Protein AF-A0A530GGN6-F1 (afdb_monomer)

Sequence (122 aa):
VKDKPRAPKGAAWDAALAYWKTLKSDEGAHFDKVIVLDAAKLPPIVSWGSSPEDVVSVQGIVPNPEDITDETKRSSKHRALEYMGLTPGTKITDIALDRVFIGSCTNGRIEDLRAAAKVVEG

Structure (mmCIF, N/CA/C/O backbone):
data_AF-A0A530GGN6-F1
#
_entry.id   AF-A0A530GGN6-F1
#
loop_
_atom_site.group_PDB
_atom_site.id
_atom_site.type_symbol
_atom_site.label_atom_id
_atom_site.label_alt_id
_atom_site.label_comp_id
_atom_site.label_asym_id
_atom_site.label_entity_id
_atom_site.label_seq_id
_atom_site.pdbx_PDB_ins_code
_atom_site.Cartn_x
_atom_site.Cartn_y
_atom_site.Cartn_z
_atom_site.occupancy
_atom_site.B_iso_or_equiv
_atom_site.auth_seq_id
_atom_site.auth_comp_id
_atom_site.auth_asym_id
_atom_site.auth_atom_id
_atom_site.pdbx_PDB_model_num
ATOM 1 N N . VAL A 1 1 ? 10.155 -8.481 -21.480 1.00 80.19 1 VAL A N 1
ATOM 2 C CA . VAL A 1 1 ? 9.800 -7.475 -22.520 1.00 80.19 1 VAL A CA 1
ATOM 3 C C . VAL A 1 1 ? 10.076 -7.977 -23.941 1.00 80.19 1 VAL A C 1
ATOM 5 O O . VAL A 1 1 ? 9.216 -7.766 -24.783 1.00 80.19 1 VAL A O 1
ATOM 8 N N . LYS A 1 2 ? 11.198 -8.673 -24.197 1.00 80.50 2 LYS A N 1
ATOM 9 C CA . LYS A 1 2 ? 11.657 -9.160 -25.520 1.00 80.50 2 LYS A CA 1
ATOM 10 C C . LYS 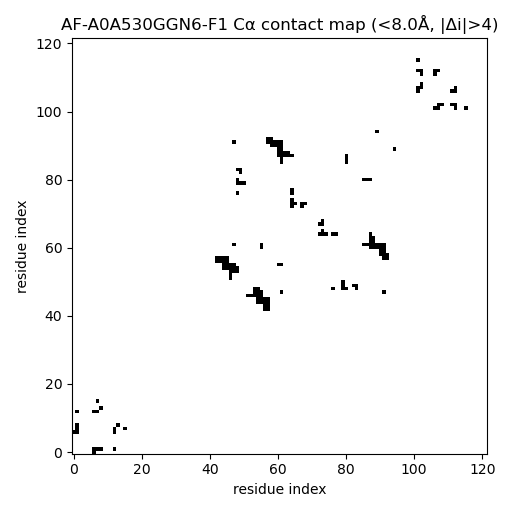A 1 2 ? 10.572 -9.765 -26.426 1.00 80.50 2 LYS A C 1
ATOM 12 O O . LYS A 1 2 ? 10.482 -9.437 -27.610 1.00 80.50 2 LYS A O 1
ATOM 17 N N . ASP A 1 3 ? 9.669 -10.542 -25.841 1.00 85.00 3 ASP A N 1
ATOM 18 C CA . ASP A 1 3 ? 8.674 -11.311 -26.599 1.00 85.00 3 ASP A CA 1
ATOM 19 C C . ASP A 1 3 ? 7.286 -10.661 -26.644 1.00 85.00 3 ASP A C 1
ATOM 21 O O . ASP A 1 3 ? 6.325 -11.253 -27.126 1.00 85.00 3 ASP A O 1
ATOM 25 N N . LYS A 1 4 ? 7.148 -9.415 -26.170 1.00 87.88 4 LYS A N 1
ATOM 26 C CA . LYS A 1 4 ? 5.867 -8.699 -26.242 1.00 87.88 4 LYS A CA 1
ATOM 27 C C . LYS A 1 4 ? 5.568 -8.267 -27.695 1.00 87.88 4 LYS A C 1
ATOM 29 O O . LYS A 1 4 ? 6.509 -7.964 -28.437 1.00 87.88 4 LYS A O 1
ATOM 34 N N . PRO A 1 5 ? 4.284 -8.191 -28.108 1.00 89.12 5 PRO A N 1
ATOM 35 C CA . PRO A 1 5 ? 3.897 -7.925 -29.502 1.00 89.12 5 PRO A CA 1
ATOM 36 C C . PRO A 1 5 ? 4.442 -6.614 -30.082 1.00 89.12 5 PRO A C 1
ATOM 38 O O . PRO A 1 5 ? 4.772 -6.552 -31.257 1.00 89.12 5 PRO A O 1
ATOM 41 N N . ARG A 1 6 ? 4.559 -5.574 -29.247 1.00 89.94 6 ARG A N 1
ATOM 42 C CA . ARG A 1 6 ? 5.045 -4.238 -29.636 1.00 89.94 6 ARG A CA 1
ATOM 43 C C . ARG A 1 6 ? 6.495 -3.964 -29.227 1.00 89.94 6 ARG A C 1
ATOM 45 O O . ARG A 1 6 ? 6.944 -2.827 -29.305 1.00 89.94 6 ARG A O 1
ATOM 52 N N . ALA A 1 7 ? 7.218 -4.973 -28.743 1.00 93.56 7 ALA A N 1
ATOM 53 C CA . ALA A 1 7 ? 8.636 -4.809 -28.452 1.00 93.56 7 ALA A CA 1
ATOM 54 C C . ALA A 1 7 ? 9.435 -4.732 -29.768 1.00 93.56 7 ALA A C 1
ATOM 56 O O . ALA A 1 7 ? 9.103 -5.467 -30.703 1.00 93.56 7 ALA A O 1
ATOM 57 N N . PRO A 1 8 ? 10.491 -3.898 -29.848 1.00 94.25 8 PRO A N 1
ATOM 58 C CA . PRO A 1 8 ? 11.396 -3.897 -30.993 1.00 94.25 8 PRO A CA 1
ATOM 59 C C . PRO A 1 8 ? 12.011 -5.289 -31.195 1.00 94.25 8 PRO A C 1
ATOM 61 O O . PRO A 1 8 ? 12.070 -6.095 -30.262 1.00 94.25 8 PRO A O 1
ATOM 64 N N . LYS A 1 9 ? 12.434 -5.593 -32.425 1.00 94.50 9 LYS A N 1
ATOM 65 C CA . LYS A 1 9 ? 12.927 -6.920 -32.833 1.00 94.50 9 LYS A CA 1
ATOM 66 C C . LYS A 1 9 ? 14.304 -6.816 -33.490 1.00 94.50 9 LYS A C 1
ATOM 68 O O . LYS A 1 9 ? 14.661 -5.761 -34.010 1.00 94.50 9 LYS A O 1
ATOM 73 N N . GLY A 1 10 ? 15.062 -7.916 -33.473 1.00 94.06 10 GLY A N 1
ATOM 74 C CA . GLY A 1 10 ? 16.392 -7.999 -34.092 1.00 94.06 10 GLY A CA 1
ATOM 75 C C . GLY A 1 10 ? 17.332 -6.886 -33.618 1.00 94.06 10 GLY A C 1
ATOM 76 O O . GLY A 1 10 ? 17.341 -6.547 -32.440 1.00 94.06 10 GLY A O 1
ATOM 77 N N . ALA A 1 11 ? 18.053 -6.252 -34.541 1.00 95.94 11 ALA A N 1
ATOM 78 C CA . ALA A 1 11 ? 18.994 -5.176 -34.215 1.00 95.94 11 ALA A CA 1
ATOM 79 C C . ALA A 1 11 ? 18.354 -3.987 -33.467 1.00 95.94 11 ALA A C 1
ATOM 81 O O . ALA A 1 11 ? 18.989 -3.380 -32.606 1.00 95.94 11 ALA A O 1
ATOM 82 N N . ALA A 1 12 ? 17.080 -3.672 -33.738 1.00 94.25 12 ALA A N 1
ATOM 83 C CA . ALA A 1 12 ? 16.372 -2.612 -33.018 1.00 94.25 12 ALA A CA 1
ATOM 84 C C . ALA A 1 12 ? 16.124 -2.978 -31.544 1.00 94.25 12 ALA A C 1
ATOM 86 O O . ALA A 1 12 ? 16.093 -2.095 -30.689 1.00 94.25 12 ALA A O 1
ATOM 87 N N . TRP A 1 13 ? 15.962 -4.271 -31.231 1.00 95.06 13 TRP A N 1
ATOM 88 C CA . TRP A 1 13 ? 15.896 -4.747 -29.847 1.00 95.06 13 TRP A CA 1
ATOM 89 C C . TRP A 1 13 ? 17.227 -4.537 -29.134 1.00 95.06 13 TRP A C 1
ATOM 91 O O . TRP A 1 13 ? 17.242 -4.024 -28.018 1.00 95.06 13 TRP A O 1
ATOM 101 N N . ASP A 1 14 ? 18.332 -4.909 -29.779 1.00 95.69 14 ASP A N 1
ATOM 102 C CA . ASP A 1 14 ? 19.662 -4.805 -29.180 1.00 95.69 14 ASP A CA 1
ATOM 103 C C . ASP A 1 14 ? 20.035 -3.342 -28.909 1.00 95.69 14 ASP A C 1
ATOM 105 O O . ASP A 1 14 ? 20.497 -3.019 -27.812 1.00 95.69 14 ASP A O 1
ATOM 109 N N . ALA A 1 15 ? 19.728 -2.439 -29.847 1.00 96.06 15 ALA A N 1
ATOM 110 C CA . ALA A 1 15 ? 19.902 -0.998 -29.667 1.00 96.06 15 ALA A CA 1
ATOM 111 C C . ALA A 1 15 ? 19.027 -0.438 -28.529 1.00 96.06 15 ALA A C 1
ATOM 113 O O . ALA A 1 15 ? 19.520 0.294 -27.669 1.00 96.06 15 ALA A O 1
ATOM 114 N N . ALA A 1 16 ? 17.743 -0.811 -28.478 1.00 95.62 16 ALA A N 1
ATOM 115 C CA . ALA A 1 16 ? 16.841 -0.369 -27.416 1.00 95.62 16 ALA A CA 1
ATOM 116 C C . ALA A 1 16 ? 17.274 -0.892 -26.039 1.00 95.62 16 ALA A C 1
ATOM 118 O O . ALA A 1 16 ? 17.269 -0.143 -25.068 1.00 95.62 16 ALA A O 1
ATOM 119 N N . LEU A 1 17 ? 17.702 -2.155 -25.949 1.00 94.69 17 LEU A N 1
ATOM 120 C CA . LEU A 1 17 ? 18.200 -2.747 -24.711 1.00 94.69 17 LEU A CA 1
ATOM 121 C C . LEU A 1 17 ? 19.492 -2.072 -24.239 1.00 94.69 17 LEU A C 1
ATOM 123 O O . LEU A 1 17 ? 19.645 -1.845 -23.038 1.00 94.69 17 LEU A O 1
ATOM 127 N N . ALA A 1 18 ? 20.407 -1.758 -25.161 1.00 96.25 18 ALA A N 1
ATOM 128 C CA . ALA A 1 18 ? 21.620 -1.012 -24.847 1.00 96.25 18 ALA A CA 1
ATOM 129 C C . ALA A 1 18 ? 21.280 0.361 -24.251 1.00 96.25 18 ALA A C 1
ATOM 131 O O . ALA A 1 18 ? 21.816 0.707 -23.203 1.00 96.25 18 ALA A O 1
ATOM 132 N N . TYR A 1 19 ? 20.328 1.080 -24.852 1.00 96.12 19 TYR A N 1
ATOM 133 C CA . TYR A 1 19 ? 19.839 2.355 -24.332 1.00 96.12 19 TYR A CA 1
ATOM 134 C C . TYR A 1 19 ? 19.123 2.215 -22.980 1.00 96.12 19 TYR A C 1
ATOM 136 O O . TYR A 1 19 ? 19.446 2.921 -22.035 1.00 96.12 19 TYR A O 1
ATOM 144 N N . TRP A 1 20 ? 18.189 1.275 -22.814 1.00 95.75 20 TRP A N 1
ATOM 145 C CA . TRP A 1 20 ? 17.455 1.131 -21.549 1.00 95.75 20 TRP A CA 1
ATOM 146 C C . TRP A 1 20 ? 18.363 0.806 -20.362 1.00 95.75 20 TRP A C 1
ATOM 148 O O . TRP A 1 20 ? 18.081 1.233 -19.246 1.00 95.75 20 TRP A O 1
ATOM 158 N N . LYS A 1 21 ? 19.476 0.096 -20.587 1.00 94.44 21 LYS A N 1
ATOM 159 C CA . LYS A 1 21 ? 20.487 -0.155 -19.547 1.00 94.44 21 LYS A CA 1
ATOM 160 C C . LYS A 1 21 ? 21.180 1.119 -19.052 1.00 94.44 21 LYS A C 1
ATOM 162 O O . LYS A 1 21 ? 21.769 1.083 -17.973 1.00 94.44 21 LYS A O 1
ATOM 167 N N . THR A 1 22 ? 21.115 2.223 -19.799 1.00 95.06 22 THR A N 1
ATOM 168 C CA . THR A 1 22 ? 21.639 3.526 -19.367 1.00 95.06 22 THR A CA 1
ATOM 169 C C . THR A 1 22 ? 20.633 4.324 -18.537 1.00 95.06 22 THR A C 1
ATOM 171 O O . THR A 1 22 ? 21.015 5.339 -17.970 1.00 95.06 22 THR A O 1
ATOM 174 N N . LEU A 1 23 ? 19.367 3.894 -18.433 1.00 95.56 23 LEU A N 1
ATOM 175 C CA . LEU A 1 23 ? 18.315 4.577 -17.665 1.00 95.56 23 LEU A CA 1
ATOM 176 C C . LEU A 1 23 ? 18.424 4.264 -16.164 1.00 95.56 23 LEU A C 1
ATOM 178 O O . LEU A 1 23 ? 17.555 3.625 -15.572 1.00 95.56 23 LEU A O 1
ATOM 182 N N . LYS A 1 24 ? 19.523 4.699 -15.553 1.00 94.50 24 LYS A N 1
ATOM 183 C CA . LYS A 1 24 ? 19.791 4.620 -14.114 1.00 94.50 24 LYS A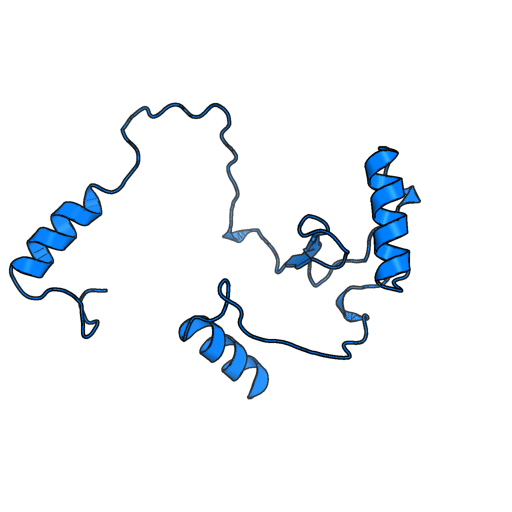 CA 1
ATOM 184 C C . LYS A 1 24 ? 20.291 5.975 -13.619 1.00 94.50 24 LYS A C 1
ATOM 186 O O . LYS A 1 24 ? 20.723 6.793 -14.423 1.00 94.50 24 LYS A O 1
ATOM 191 N N . SER A 1 25 ? 20.239 6.205 -12.311 1.00 95.25 25 SER A N 1
ATOM 192 C CA . SER A 1 25 ? 20.887 7.373 -11.707 1.00 95.25 25 SER A CA 1
ATOM 193 C C . SER A 1 25 ? 22.395 7.365 -11.970 1.00 95.25 25 SER A C 1
ATOM 195 O O . SER A 1 25 ? 23.006 6.293 -12.061 1.00 95.25 25 SER A O 1
ATOM 197 N N . ASP A 1 26 ? 22.976 8.561 -12.057 1.00 95.00 26 ASP A N 1
ATOM 198 C CA . ASP A 1 26 ? 24.415 8.741 -12.224 1.00 95.00 26 ASP A CA 1
ATOM 199 C C . ASP A 1 26 ? 25.191 8.205 -11.015 1.00 95.00 26 ASP A C 1
ATOM 201 O O . ASP A 1 26 ? 24.706 8.175 -9.878 1.00 95.00 26 ASP A O 1
ATOM 205 N N . GLU A 1 27 ? 26.425 7.777 -11.265 1.00 94.31 27 GLU A N 1
ATOM 206 C CA . GLU A 1 27 ? 27.341 7.389 -10.199 1.00 94.31 27 GLU A CA 1
ATOM 207 C C . GLU A 1 27 ? 27.634 8.597 -9.295 1.00 94.31 27 GLU A C 1
ATOM 209 O O . GLU A 1 27 ? 27.972 9.676 -9.775 1.00 94.31 27 GLU A O 1
ATOM 214 N N . GLY A 1 28 ? 27.471 8.426 -7.979 1.00 93.38 28 GLY A N 1
ATOM 215 C CA . GLY A 1 28 ? 27.668 9.509 -7.010 1.00 93.38 28 GLY A CA 1
ATOM 216 C C . GLY A 1 28 ? 26.522 10.524 -6.923 1.00 93.38 28 GLY A C 1
ATOM 217 O O . GLY A 1 28 ? 26.703 11.570 -6.302 1.00 93.38 28 GLY A O 1
ATOM 218 N N . ALA A 1 29 ? 25.351 10.238 -7.508 1.00 95.81 29 ALA A N 1
ATOM 219 C CA . ALA A 1 29 ? 24.174 11.094 -7.367 1.00 95.81 29 ALA A CA 1
ATOM 220 C C . ALA A 1 29 ? 23.857 11.388 -5.885 1.00 95.81 29 ALA A C 1
ATOM 222 O O . ALA A 1 29 ? 23.724 10.476 -5.065 1.00 95.81 29 ALA A O 1
ATOM 223 N N . HIS A 1 30 ? 23.734 12.675 -5.552 1.00 96.44 30 HIS A N 1
ATOM 224 C CA . HIS A 1 30 ? 23.398 13.139 -4.209 1.00 96.44 30 HIS A CA 1
ATOM 225 C C . HIS A 1 30 ? 21.879 13.176 -4.008 1.00 96.44 30 HIS A C 1
ATOM 227 O O . HIS A 1 30 ? 21.145 13.687 -4.854 1.00 96.44 30 HIS A O 1
ATOM 233 N N . PHE A 1 31 ? 21.421 12.691 -2.854 1.00 96.69 31 PHE A N 1
ATOM 234 C CA . PHE A 1 31 ? 20.030 12.763 -2.415 1.00 96.69 31 PHE A CA 1
ATOM 235 C C . PHE A 1 31 ? 19.987 13.415 -1.032 1.00 96.69 31 PHE A C 1
ATOM 237 O O . PHE A 1 31 ? 20.679 12.952 -0.127 1.00 96.69 31 PHE A O 1
ATOM 244 N N . ASP A 1 32 ? 19.137 14.427 -0.834 1.00 97.62 32 ASP A N 1
ATOM 245 C CA . ASP A 1 32 ? 19.007 15.122 0.462 1.00 97.62 32 ASP A CA 1
ATOM 246 C C . ASP A 1 32 ? 18.563 14.187 1.597 1.00 97.62 32 ASP A C 1
ATOM 248 O O . ASP A 1 32 ? 18.818 14.432 2.777 1.00 97.62 32 ASP A O 1
ATOM 252 N N . LYS A 1 33 ? 17.879 13.095 1.237 1.00 97.25 33 LYS A N 1
ATOM 253 C CA . LYS A 1 33 ? 17.452 12.048 2.158 1.00 97.25 33 LYS A CA 1
ATOM 254 C C . LYS A 1 33 ? 17.410 10.700 1.453 1.00 97.25 33 LYS A C 1
ATOM 256 O O . LYS A 1 33 ? 16.787 10.560 0.405 1.00 97.25 33 LYS A O 1
ATOM 261 N N . VAL A 1 34 ? 18.001 9.688 2.084 1.00 95.88 34 VAL A N 1
ATOM 262 C CA . VAL A 1 34 ? 17.934 8.292 1.638 1.00 95.88 34 VAL A CA 1
ATOM 263 C C . VAL A 1 34 ? 17.170 7.479 2.676 1.00 95.88 34 VAL A C 1
ATOM 265 O O . VAL A 1 34 ? 17.505 7.494 3.858 1.00 95.88 34 VAL A O 1
ATOM 268 N N . ILE A 1 35 ? 16.128 6.774 2.232 1.00 96.38 35 ILE A N 1
ATOM 269 C CA . ILE A 1 35 ? 15.342 5.850 3.056 1.00 96.38 35 ILE A CA 1
ATOM 270 C C . ILE A 1 35 ? 15.416 4.480 2.388 1.00 96.38 35 ILE A C 1
ATOM 272 O O . ILE A 1 35 ? 15.006 4.330 1.239 1.00 96.38 35 ILE A O 1
ATOM 276 N N . VAL A 1 36 ? 15.945 3.487 3.102 1.00 95.50 36 VAL A N 1
ATOM 277 C CA . VAL A 1 36 ? 16.077 2.113 2.603 1.00 95.50 36 VAL A CA 1
ATOM 278 C C . VAL A 1 36 ? 14.996 1.251 3.240 1.00 95.50 36 VAL A C 1
ATOM 280 O O . VAL A 1 36 ? 14.927 1.144 4.463 1.00 95.50 36 VAL A O 1
ATOM 283 N N . LEU A 1 37 ? 14.154 0.639 2.408 1.00 93.88 37 LEU A N 1
ATOM 284 C CA . LEU A 1 37 ? 13.064 -0.237 2.833 1.00 93.88 37 LEU A CA 1
ATOM 285 C C . LEU A 1 37 ? 13.269 -1.633 2.247 1.00 93.88 37 LEU A C 1
ATOM 287 O O . LEU A 1 37 ? 13.457 -1.791 1.042 1.00 93.88 37 LEU A O 1
ATOM 291 N N . ASP A 1 38 ? 13.206 -2.648 3.102 1.00 95.31 38 ASP A N 1
ATOM 292 C CA . ASP A 1 38 ? 13.256 -4.046 2.684 1.00 95.31 38 ASP A CA 1
ATOM 293 C C . ASP A 1 38 ? 11.850 -4.517 2.297 1.00 95.31 38 ASP A C 1
ATOM 295 O O . ASP A 1 38 ? 11.037 -4.872 3.153 1.00 95.31 38 ASP A O 1
ATOM 299 N N . ALA A 1 39 ? 11.559 -4.502 0.995 1.00 93.81 39 ALA A N 1
ATOM 300 C CA . ALA A 1 39 ? 10.245 -4.864 0.473 1.00 93.81 39 ALA A CA 1
ATOM 301 C C . ALA A 1 39 ? 9.834 -6.306 0.818 1.00 93.81 39 ALA A C 1
ATOM 303 O O . ALA A 1 39 ? 8.643 -6.578 0.940 1.00 93.81 39 ALA A O 1
ATOM 304 N N . ALA A 1 40 ? 10.791 -7.219 1.023 1.00 95.06 40 ALA A N 1
ATOM 305 C CA . ALA A 1 40 ? 10.495 -8.611 1.362 1.00 95.06 40 ALA A CA 1
ATOM 306 C C . ALA A 1 40 ? 10.001 -8.783 2.808 1.00 95.06 40 ALA A C 1
ATOM 308 O O . ALA A 1 40 ? 9.405 -9.808 3.135 1.00 95.06 40 ALA A O 1
ATOM 309 N N . LYS A 1 41 ? 10.237 -7.791 3.674 1.00 94.19 41 LYS A N 1
ATOM 310 C CA . LYS A 1 41 ? 9.784 -7.790 5.073 1.00 94.19 41 LYS A CA 1
ATOM 311 C C . LYS A 1 41 ? 8.455 -7.069 5.281 1.00 94.19 41 LYS A C 1
ATOM 313 O O . LYS A 1 41 ? 7.950 -7.066 6.401 1.00 94.19 41 LYS A O 1
ATOM 318 N N . LEU A 1 42 ? 7.899 -6.440 4.245 1.00 92.38 42 LEU A N 1
ATOM 319 C CA . LEU A 1 42 ? 6.631 -5.732 4.366 1.00 92.38 42 LEU A CA 1
ATOM 320 C C . LEU A 1 42 ? 5.467 -6.734 4.388 1.00 92.38 42 LEU A C 1
ATOM 322 O O . LEU A 1 42 ? 5.312 -7.502 3.435 1.00 92.38 42 LEU A O 1
ATOM 326 N N . PRO A 1 43 ? 4.628 -6.733 5.441 1.00 94.94 43 PRO A N 1
ATOM 327 C CA . PRO A 1 43 ? 3.386 -7.487 5.409 1.00 94.94 43 PRO A CA 1
ATOM 328 C C . PRO A 1 43 ? 2.409 -6.844 4.412 1.00 94.94 43 PRO A C 1
ATOM 330 O O . PRO A 1 43 ? 2.584 -5.681 4.034 1.00 94.94 43 PRO A O 1
ATOM 333 N N . PRO A 1 44 ? 1.333 -7.546 4.021 1.00 95.06 44 PRO A N 1
ATOM 334 C CA . PRO A 1 44 ? 0.204 -6.906 3.363 1.00 95.06 44 PRO A CA 1
ATOM 335 C C . PRO A 1 44 ? -0.319 -5.748 4.222 1.00 95.06 44 PRO A C 1
ATOM 337 O O . PRO A 1 44 ? -0.581 -5.921 5.416 1.00 95.06 44 PRO A O 1
ATOM 340 N N . ILE A 1 45 ? -0.462 -4.575 3.613 1.00 96.00 45 ILE A N 1
ATOM 341 C CA . ILE A 1 45 ? -0.909 -3.342 4.270 1.00 96.00 45 ILE A CA 1
ATOM 342 C C . ILE A 1 45 ? -2.236 -2.862 3.693 1.00 96.00 45 ILE A C 1
ATOM 344 O O . ILE A 1 45 ? -2.560 -3.138 2.538 1.00 96.00 45 ILE A O 1
ATOM 348 N N . VAL A 1 46 ? -2.982 -2.115 4.501 1.00 96.88 46 VAL A N 1
ATOM 349 C CA . VAL A 1 46 ? -4.222 -1.450 4.109 1.00 96.88 46 VAL A CA 1
ATOM 350 C C . VAL A 1 46 ? -4.261 -0.039 4.685 1.00 96.88 46 VAL A C 1
ATOM 352 O O . VAL A 1 46 ? -3.827 0.188 5.817 1.00 96.88 46 VAL A O 1
ATOM 355 N N . SER A 1 47 ? -4.796 0.901 3.910 1.00 96.50 47 SER A N 1
ATOM 356 C CA . SER A 1 47 ? -5.198 2.213 4.415 1.00 96.50 47 SER A CA 1
ATOM 357 C C . SER A 1 47 ? -6.665 2.146 4.844 1.00 96.50 47 SER A C 1
ATOM 359 O O . SER A 1 47 ? -7.506 1.744 4.044 1.00 96.50 47 SER A O 1
ATOM 361 N N . TRP A 1 48 ? -6.973 2.503 6.091 1.00 95.19 48 TRP A N 1
ATOM 362 C CA . TRP A 1 48 ? -8.307 2.305 6.688 1.00 95.19 48 TRP A CA 1
ATOM 363 C C . TRP A 1 48 ? -9.075 3.605 6.964 1.00 95.19 48 TRP A C 1
ATOM 365 O O . TRP A 1 48 ? -10.279 3.554 7.195 1.00 95.19 48 TRP A O 1
ATOM 375 N N . GLY A 1 49 ? -8.387 4.749 7.000 1.00 94.38 49 GLY A N 1
ATOM 376 C CA . GLY A 1 49 ? -8.954 6.036 7.403 1.00 94.38 49 GLY A CA 1
ATOM 377 C C . GLY A 1 49 ? -9.304 6.956 6.234 1.00 94.38 49 GLY A C 1
ATOM 378 O O . GLY A 1 49 ? -9.502 6.531 5.098 1.00 94.38 49 GLY A O 1
ATOM 379 N N . SER A 1 50 ? -9.352 8.255 6.523 1.00 94.50 50 SER A N 1
ATOM 380 C CA . SER A 1 50 ? -9.649 9.308 5.546 1.00 94.50 50 SER A CA 1
ATOM 381 C C . SER A 1 50 ? -8.406 9.848 4.827 1.00 94.50 50 SER A C 1
ATOM 383 O O . SER A 1 50 ? -8.529 10.707 3.955 1.00 94.50 50 SER A O 1
ATOM 385 N N . SER A 1 51 ? -7.208 9.390 5.201 1.00 94.56 51 SER A N 1
ATOM 386 C CA . SER A 1 51 ? -5.939 9.765 4.578 1.00 94.56 51 SER A CA 1
ATOM 387 C C . SER A 1 51 ? -5.175 8.534 4.076 1.00 94.56 51 SER A C 1
ATOM 389 O O . SER A 1 51 ? -5.159 7.504 4.755 1.00 94.56 51 SER A O 1
ATOM 391 N N . PRO A 1 52 ? -4.458 8.620 2.938 1.00 93.75 52 PRO A N 1
ATOM 392 C CA . PRO A 1 52 ? -3.595 7.535 2.468 1.00 93.75 52 PRO A CA 1
ATOM 393 C C . PRO A 1 52 ? -2.527 7.097 3.481 1.00 93.75 52 PRO A C 1
ATOM 395 O O . PRO A 1 52 ? -2.080 5.954 3.424 1.00 93.75 52 PRO A O 1
ATOM 398 N N . GLU A 1 53 ? -2.132 7.976 4.409 1.00 94.25 53 GLU A N 1
ATOM 399 C CA . GLU A 1 53 ? -1.144 7.683 5.460 1.00 94.25 53 GLU A CA 1
ATOM 400 C C . GLU A 1 53 ? -1.707 6.868 6.637 1.00 94.25 53 GLU A C 1
ATOM 402 O O . GLU A 1 53 ? -0.950 6.412 7.496 1.00 94.25 53 GLU A O 1
ATOM 407 N N . ASP A 1 54 ? -3.027 6.668 6.690 1.00 95.56 54 ASP A N 1
ATOM 408 C CA . ASP A 1 54 ? -3.710 5.908 7.734 1.00 95.56 54 ASP A CA 1
ATOM 409 C C . ASP A 1 54 ? -3.540 4.401 7.494 1.00 95.56 54 ASP A C 1
ATOM 411 O O . ASP A 1 54 ? -4.499 3.697 7.189 1.00 95.56 54 ASP A O 1
ATOM 415 N N . VAL A 1 55 ? -2.300 3.917 7.595 1.00 96.19 55 VAL A N 1
ATOM 416 C CA . VAL A 1 55 ? -1.891 2.567 7.187 1.00 96.19 55 VAL A CA 1
ATOM 417 C C . VAL A 1 55 ? -1.680 1.651 8.388 1.00 96.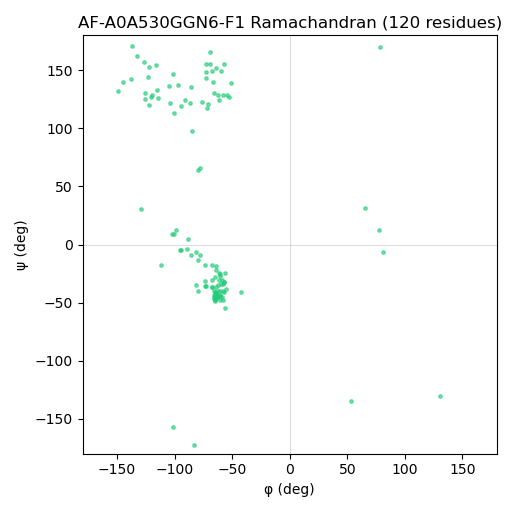19 55 VAL A C 1
ATOM 419 O O . VAL A 1 55 ? -1.019 2.022 9.358 1.00 96.19 55 VAL A O 1
ATOM 422 N N . VAL A 1 56 ? -2.180 0.421 8.287 1.00 96.94 56 VAL A N 1
ATOM 423 C CA . VAL A 1 56 ? -1.839 -0.700 9.177 1.00 96.94 56 VAL A CA 1
ATOM 424 C C . VAL A 1 56 ? -1.636 -1.977 8.354 1.00 96.94 56 VAL A C 1
ATOM 426 O O . VAL A 1 56 ? -1.910 -2.001 7.153 1.00 96.94 56 VAL A O 1
ATOM 429 N N . SER A 1 57 ? -1.139 -3.053 8.967 1.00 97.44 57 SER A N 1
ATOM 430 C CA . SER A 1 57 ? -1.142 -4.365 8.308 1.00 97.44 57 SER A CA 1
ATOM 431 C C . SER A 1 57 ? -2.568 -4.910 8.185 1.00 97.44 57 SER A C 1
ATOM 433 O O . SER A 1 57 ? -3.437 -4.584 8.993 1.00 97.44 57 SER A O 1
ATOM 435 N N . VAL A 1 58 ? -2.813 -5.794 7.216 1.00 97.31 58 VAL A N 1
ATOM 436 C CA . VAL A 1 58 ? -4.116 -6.473 7.065 1.00 97.31 58 VAL A CA 1
ATOM 437 C C . VAL A 1 58 ? -4.485 -7.276 8.321 1.00 97.31 58 VAL A C 1
ATOM 439 O O . VAL A 1 58 ? -5.655 -7.389 8.661 1.00 97.31 58 VAL A O 1
ATOM 442 N N . GLN A 1 59 ? -3.493 -7.796 9.047 1.00 97.56 59 GLN A N 1
ATOM 443 C CA . GLN A 1 59 ? -3.673 -8.497 10.326 1.00 97.56 59 GLN A CA 1
ATOM 444 C C . GLN A 1 59 ? -3.660 -7.553 11.544 1.00 97.56 59 GLN A C 1
ATOM 446 O O . GLN A 1 59 ? -3.651 -8.014 12.685 1.00 97.56 59 GLN A O 1
ATOM 451 N N . GLY A 1 60 ? -3.594 -6.243 11.315 1.00 97.25 60 GLY A N 1
ATOM 452 C CA . GLY A 1 60 ? -3.525 -5.221 12.348 1.00 97.25 60 GLY A CA 1
ATOM 453 C C . GLY A 1 60 ? -4.889 -4.832 12.914 1.00 97.25 60 GLY A C 1
ATOM 454 O O . GLY A 1 60 ? -5.929 -5.420 12.607 1.00 97.25 60 GLY A O 1
ATOM 455 N N . ILE A 1 61 ? -4.862 -3.794 13.745 1.00 97.88 61 ILE A N 1
ATOM 456 C CA . ILE A 1 61 ? -6.036 -3.187 14.373 1.00 97.88 61 ILE A CA 1
ATOM 457 C C . ILE A 1 61 ? -6.119 -1.705 14.018 1.00 97.88 61 ILE A C 1
ATOM 459 O O . ILE A 1 61 ? -5.098 -1.056 13.784 1.00 97.88 61 ILE A O 1
ATOM 463 N N . VAL A 1 62 ? -7.334 -1.168 14.016 1.00 97.38 62 VAL A N 1
ATOM 464 C CA . VAL A 1 62 ? -7.581 0.270 13.941 1.00 97.38 62 VAL A CA 1
ATOM 465 C C . VAL A 1 62 ? -6.937 0.938 15.170 1.00 97.38 62 VAL A C 1
ATOM 467 O O . VAL A 1 62 ? -7.227 0.533 16.299 1.00 97.38 62 VAL A O 1
ATOM 470 N N . PRO A 1 63 ? -6.043 1.926 14.994 1.00 96.12 63 PRO A N 1
ATOM 471 C CA . PRO A 1 63 ? -5.303 2.530 16.093 1.00 96.12 63 PRO A CA 1
ATOM 472 C C . PRO A 1 63 ? -6.217 3.334 17.019 1.00 96.12 63 PRO A C 1
ATOM 474 O O . PRO A 1 63 ? -7.200 3.936 16.586 1.00 96.12 63 PRO A O 1
ATOM 477 N N . ASN A 1 64 ? -5.841 3.384 18.293 1.00 96.81 64 ASN A N 1
ATOM 478 C CA . ASN A 1 64 ? -6.494 4.224 19.280 1.00 96.81 64 ASN A CA 1
ATOM 479 C C . ASN A 1 64 ? -5.873 5.634 19.275 1.00 96.81 64 ASN A C 1
ATOM 481 O O . ASN A 1 64 ? -4.664 5.755 19.488 1.00 96.81 64 ASN A O 1
ATOM 485 N N . PRO A 1 65 ? -6.657 6.704 19.036 1.00 96.31 65 PRO A N 1
ATOM 486 C CA . PRO A 1 65 ? -6.150 8.073 19.081 1.00 96.31 65 PRO A CA 1
ATOM 487 C C . PRO A 1 65 ? -5.512 8.436 20.425 1.00 96.31 65 PRO A C 1
ATOM 489 O O . PRO A 1 65 ? -4.538 9.185 20.443 1.00 96.31 65 PRO A O 1
ATOM 492 N N . GLU A 1 66 ? -6.004 7.873 21.531 1.00 96.81 66 GLU A N 1
ATOM 493 C CA . GLU A 1 66 ? -5.501 8.175 22.879 1.00 96.81 66 GLU A CA 1
ATOM 494 C C . GLU A 1 66 ? -4.038 7.749 23.087 1.00 96.81 66 GLU A C 1
ATOM 496 O O . GLU A 1 66 ? -3.336 8.330 23.911 1.00 96.81 66 GLU A O 1
ATOM 501 N N . ASP A 1 67 ? -3.534 6.803 22.287 1.00 96.38 67 ASP A N 1
ATOM 502 C CA . ASP A 1 67 ? -2.133 6.366 22.338 1.00 96.38 67 ASP A CA 1
ATOM 503 C C . ASP A 1 67 ? -1.191 7.314 21.563 1.00 96.38 67 ASP A C 1
ATOM 505 O O . ASP A 1 67 ? 0.033 7.152 21.570 1.00 96.38 67 ASP A O 1
ATOM 509 N N . ILE A 1 68 ? -1.741 8.308 20.857 1.00 95.44 68 ILE A N 1
ATOM 510 C CA . ILE A 1 68 ? -0.985 9.245 20.022 1.00 95.44 68 ILE A CA 1
ATOM 511 C C . ILE A 1 68 ? -0.665 10.492 20.834 1.00 95.44 68 ILE A C 1
ATOM 513 O O . ILE A 1 68 ? -1.560 11.223 21.239 1.00 95.44 68 ILE A O 1
ATOM 517 N N . THR A 1 69 ? 0.619 10.789 21.026 1.00 96.38 69 THR A N 1
ATOM 518 C CA . THR A 1 69 ? 1.074 11.969 21.784 1.00 96.38 69 THR A CA 1
ATOM 519 C C . THR A 1 69 ? 0.894 13.286 21.029 1.00 96.38 69 THR A C 1
ATOM 521 O O . THR A 1 69 ? 0.580 14.304 21.641 1.00 96.38 69 THR A O 1
ATOM 524 N N . ASP A 1 70 ? 1.072 13.271 19.708 1.00 97.44 70 ASP A N 1
ATOM 525 C CA . ASP A 1 70 ? 0.905 14.445 18.852 1.00 97.44 70 ASP A CA 1
ATOM 526 C C . ASP A 1 70 ? -0.578 14.819 18.706 1.00 97.44 70 ASP A C 1
ATOM 528 O O . ASP A 1 70 ? -1.374 14.054 18.160 1.00 97.44 70 ASP A O 1
ATOM 532 N N . GLU A 1 71 ? -0.938 16.016 19.172 1.00 96.44 71 GLU A N 1
ATOM 533 C CA . GLU A 1 71 ? -2.323 16.499 19.209 1.00 96.44 71 GLU A CA 1
ATOM 534 C C . GLU A 1 71 ? -2.965 16.581 17.820 1.00 96.44 71 GLU A C 1
ATOM 536 O O . GLU A 1 71 ? -4.123 16.208 17.627 1.00 96.44 71 GLU A O 1
ATOM 541 N N . THR A 1 72 ? -2.198 17.028 16.822 1.00 95.94 72 THR A N 1
ATOM 542 C CA . THR A 1 72 ? -2.703 17.186 15.453 1.00 95.94 72 THR A CA 1
ATOM 543 C C . THR A 1 72 ? -3.054 15.824 14.866 1.00 95.94 72 THR A C 1
ATOM 545 O O . THR A 1 72 ? -4.131 15.641 14.291 1.00 95.94 72 THR A O 1
ATOM 548 N N . LYS A 1 73 ? -2.173 14.835 15.048 1.00 95.44 73 LYS A N 1
ATOM 549 C CA . LYS A 1 73 ? -2.418 13.456 14.620 1.00 95.44 73 LYS A CA 1
ATOM 550 C C . LYS A 1 73 ? -3.568 12.828 15.393 1.00 95.44 73 LYS A C 1
ATOM 552 O O . LYS A 1 73 ? -4.412 12.203 14.756 1.00 95.44 73 LYS A O 1
ATOM 557 N N . ARG A 1 74 ? -3.644 13.022 16.714 1.00 96.88 74 ARG A N 1
ATOM 558 C CA . ARG A 1 74 ? -4.750 12.523 17.547 1.00 96.88 74 ARG A CA 1
ATOM 559 C C . ARG A 1 74 ? -6.094 13.041 17.038 1.00 96.88 74 ARG A C 1
ATOM 561 O O . ARG A 1 74 ? -6.961 12.245 16.682 1.00 96.88 74 ARG A O 1
ATOM 568 N N . SER A 1 75 ? -6.229 14.359 16.897 1.00 96.56 75 SER A N 1
ATOM 569 C CA . SER A 1 75 ? -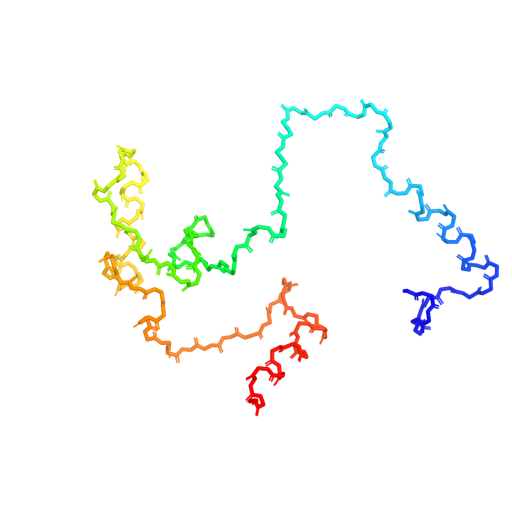7.432 15.002 16.354 1.00 96.56 75 SER A CA 1
ATOM 570 C C . SER A 1 75 ? -7.773 14.499 14.944 1.00 96.56 75 SER A C 1
ATOM 572 O O . SER A 1 75 ? -8.933 14.219 14.634 1.00 96.56 75 SER A O 1
ATOM 574 N N . SER A 1 76 ? -6.765 14.304 14.086 1.00 96.19 76 SER A N 1
ATOM 575 C CA . SER A 1 76 ? -6.965 13.712 12.760 1.00 96.19 76 SER A CA 1
ATOM 576 C C . SER A 1 76 ? -7.537 12.291 12.830 1.00 96.19 76 SER A C 1
ATOM 578 O O . SER A 1 76 ? -8.490 11.989 12.112 1.00 96.19 76 SER A O 1
ATOM 580 N N . LYS A 1 77 ? -7.030 11.435 13.730 1.00 97.00 77 LYS A N 1
ATOM 581 C CA . LYS A 1 77 ? -7.549 10.068 13.897 1.00 97.00 77 LYS A CA 1
ATOM 582 C C . LYS A 1 77 ? -8.961 10.031 14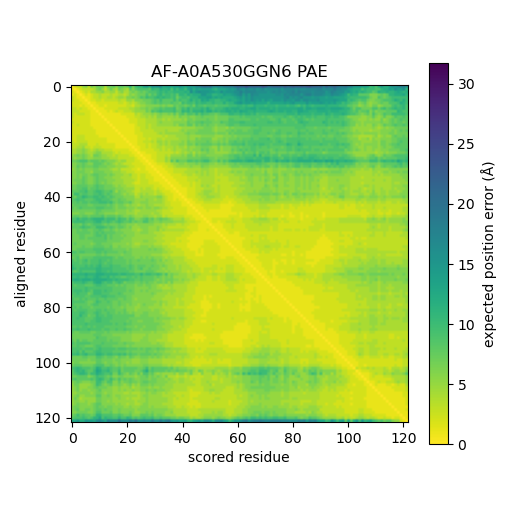.466 1.00 97.00 77 LYS A C 1
ATOM 584 O O . LYS A 1 77 ? -9.739 9.207 14.002 1.00 97.00 77 LYS A O 1
ATOM 589 N N . HIS A 1 78 ? -9.326 10.925 15.387 1.00 97.25 78 HIS A N 1
ATOM 590 C CA . HIS A 1 78 ? -10.720 11.023 15.838 1.00 97.25 78 HIS A CA 1
ATOM 591 C C . HIS A 1 78 ? -11.672 11.305 14.674 1.00 97.25 78 HIS A C 1
ATOM 593 O O . HIS A 1 78 ? -12.656 10.590 14.508 1.00 97.25 78 HIS A O 1
ATOM 599 N N . ARG A 1 79 ? -11.339 12.281 13.818 1.00 97.06 79 ARG A N 1
ATOM 600 C CA . ARG A 1 79 ? -12.150 12.599 12.631 1.00 97.06 79 ARG A CA 1
ATOM 601 C C . ARG A 1 79 ? -12.219 11.432 11.647 1.00 97.06 79 ARG A C 1
ATOM 603 O O . ARG A 1 79 ? -13.282 11.175 11.095 1.00 97.06 79 ARG A O 1
ATOM 610 N N . ALA A 1 80 ? -11.110 10.719 11.437 1.00 97.38 80 ALA A N 1
ATOM 611 C CA . ALA A 1 80 ? -11.090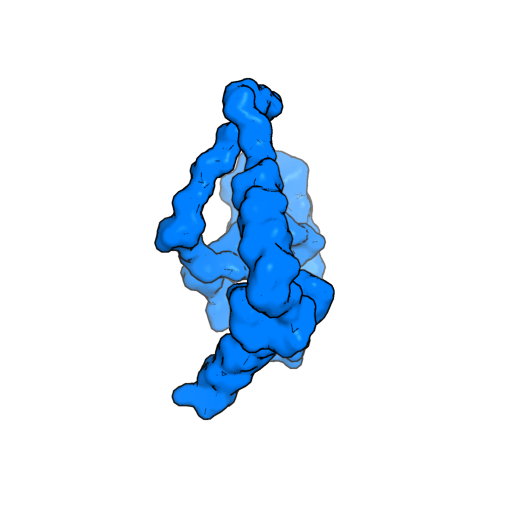 9.538 10.577 1.00 97.38 80 ALA A CA 1
ATOM 612 C C . ALA A 1 80 ? -12.007 8.428 11.118 1.00 97.38 80 ALA A C 1
ATOM 614 O O . ALA A 1 80 ? -12.769 7.847 10.355 1.00 97.38 80 ALA A O 1
ATOM 615 N N . LEU A 1 81 ? -11.975 8.157 12.426 1.00 97.31 81 LEU A N 1
ATOM 616 C CA . LEU A 1 81 ? -12.839 7.155 13.062 1.00 97.31 81 LEU A CA 1
ATOM 617 C C . LEU A 1 81 ? -14.317 7.527 12.977 1.00 97.31 81 LEU A C 1
ATOM 619 O O . LEU A 1 81 ? -15.131 6.679 12.626 1.00 97.31 81 LEU A O 1
ATOM 623 N N . GLU A 1 82 ? -14.647 8.789 13.256 1.00 97.00 82 GLU A N 1
ATOM 624 C CA . GLU A 1 82 ? -16.010 9.308 13.145 1.00 97.00 82 GLU A CA 1
ATOM 625 C C . GLU A 1 82 ? -16.530 9.193 11.707 1.00 97.00 82 GLU A C 1
ATOM 627 O O . GLU A 1 82 ? -17.614 8.661 11.484 1.00 97.00 82 GLU A O 1
ATOM 632 N N . TYR A 1 83 ? -15.730 9.621 10.725 1.00 96.00 83 TYR A N 1
ATOM 633 C CA . TYR A 1 83 ? -16.096 9.554 9.311 1.00 96.00 83 TYR A CA 1
ATOM 634 C C . TYR A 1 83 ? -16.274 8.115 8.815 1.00 96.00 83 TYR A C 1
ATOM 636 O O . TYR A 1 83 ? -17.227 7.821 8.097 1.00 96.00 83 TYR A O 1
ATOM 644 N N . MET A 1 84 ? -15.359 7.220 9.196 1.00 95.56 84 MET A N 1
ATOM 645 C CA . MET A 1 84 ? -15.395 5.817 8.779 1.00 95.56 84 MET A CA 1
ATOM 646 C C . MET A 1 84 ? -16.396 4.978 9.585 1.00 95.56 84 MET A C 1
ATOM 648 O O . MET A 1 84 ? -16.674 3.845 9.200 1.00 95.56 84 MET A O 1
ATOM 652 N N . GLY A 1 85 ? -16.912 5.494 10.706 1.00 95.50 85 GLY A N 1
ATOM 653 C CA . GLY A 1 85 ? -17.763 4.740 11.628 1.00 95.50 85 GLY A CA 1
ATOM 654 C C . GLY A 1 85 ? -17.035 3.576 12.311 1.00 95.50 85 GLY A C 1
ATOM 655 O O . GLY A 1 85 ? -17.647 2.546 12.588 1.00 95.50 85 GLY A O 1
ATOM 656 N N . LEU A 1 86 ? -15.726 3.707 12.552 1.00 96.56 86 LEU A N 1
ATOM 657 C CA . LEU A 1 86 ? -14.885 2.643 13.107 1.00 96.56 86 LEU A CA 1
ATOM 658 C C . LEU A 1 86 ? -14.612 2.851 14.597 1.00 96.56 86 LEU A C 1
ATOM 660 O O . LEU A 1 86 ? -14.465 3.973 15.075 1.00 96.56 86 LEU A O 1
ATOM 664 N N . THR A 1 87 ? -14.492 1.744 15.330 1.00 97.31 87 THR A N 1
ATOM 665 C CA . THR A 1 87 ? -14.103 1.757 16.747 1.00 97.31 87 THR A CA 1
ATOM 666 C C . THR A 1 87 ? -12.599 1.485 16.882 1.00 97.31 87 THR A C 1
ATOM 668 O O . THR A 1 87 ? -12.075 0.597 16.203 1.00 97.31 87 THR A O 1
ATOM 671 N N . PRO A 1 88 ? -11.872 2.209 17.753 1.00 97.50 88 PRO A N 1
ATOM 672 C CA . PRO A 1 88 ? -10.503 1.857 18.114 1.00 97.50 88 PRO A CA 1
ATOM 673 C C . PRO A 1 88 ? -10.353 0.393 18.537 1.00 97.50 88 PRO A C 1
ATOM 675 O O . PRO A 1 88 ? -11.181 -0.142 19.270 1.00 97.50 88 PRO A O 1
ATOM 678 N N . GLY A 1 89 ? -9.276 -0.256 18.100 1.00 97.25 89 GLY A N 1
ATOM 679 C CA . GLY A 1 89 ? -8.983 -1.649 18.436 1.00 97.25 89 GLY A CA 1
ATOM 680 C C . GLY A 1 89 ? -9.731 -2.691 17.601 1.00 97.25 89 GLY A C 1
ATOM 681 O O . GLY A 1 89 ? -9.411 -3.875 17.708 1.00 97.25 89 GLY A O 1
ATOM 682 N N . THR A 1 90 ? -10.670 -2.293 16.732 1.00 98.00 90 THR A N 1
ATOM 683 C CA . THR A 1 90 ? -11.285 -3.206 15.757 1.00 98.00 90 THR A CA 1
ATOM 684 C C . THR A 1 90 ? -10.201 -3.820 14.872 1.00 98.00 90 THR A C 1
ATOM 686 O O . THR A 1 90 ? -9.380 -3.100 14.300 1.00 98.00 90 THR A O 1
ATOM 689 N N . LYS A 1 91 ? -10.173 -5.152 14.741 1.00 98.31 91 LYS A N 1
ATOM 690 C CA . LYS A 1 91 ? -9.275 -5.801 13.778 1.00 98.31 91 LYS A CA 1
ATOM 691 C C . LYS A 1 91 ? -9.711 -5.438 12.373 1.00 98.31 91 LYS A C 1
ATOM 693 O O . LYS A 1 91 ? -10.900 -5.455 12.073 1.00 98.31 91 LYS A O 1
ATOM 698 N N . ILE A 1 92 ? -8.749 -5.187 11.494 1.00 97.88 92 ILE A N 1
ATOM 699 C CA . ILE A 1 92 ? -9.033 -4.880 10.088 1.00 97.88 92 ILE A CA 1
ATOM 700 C C . ILE A 1 92 ? -9.874 -5.977 9.427 1.00 97.88 92 ILE A C 1
ATOM 702 O O . ILE A 1 92 ? -10.780 -5.681 8.656 1.00 97.88 92 ILE A O 1
ATOM 706 N N . THR A 1 93 ? -9.610 -7.237 9.768 1.00 97.38 93 THR A N 1
ATOM 707 C CA . THR A 1 93 ? -10.347 -8.399 9.255 1.00 97.38 93 THR A CA 1
ATOM 708 C C . THR A 1 93 ? -11.797 -8.482 9.722 1.00 97.38 93 THR A C 1
ATOM 710 O O . THR A 1 93 ? -12.574 -9.213 9.118 1.00 97.38 93 THR A O 1
ATOM 713 N N . ASP A 1 94 ? -12.152 -7.765 10.787 1.00 97.38 94 ASP A N 1
ATOM 714 C CA . ASP A 1 94 ? -13.486 -7.803 11.388 1.00 97.38 94 ASP A CA 1
ATOM 715 C C . ASP A 1 94 ? -14.370 -6.657 10.858 1.00 97.38 94 ASP A C 1
ATOM 717 O O . ASP A 1 94 ? -15.554 -6.578 11.188 1.00 97.38 94 ASP A O 1
ATOM 721 N N . ILE A 1 95 ? -13.813 -5.762 10.030 1.00 96.19 95 ILE A N 1
ATOM 722 C CA . ILE A 1 95 ? -14.556 -4.673 9.392 1.00 96.19 95 ILE A CA 1
ATOM 723 C C . ILE A 1 95 ? -15.475 -5.262 8.317 1.00 96.19 95 ILE A C 1
ATOM 725 O O . ILE A 1 95 ? -15.019 -5.894 7.363 1.00 96.19 95 ILE A O 1
ATOM 729 N N . ALA A 1 96 ? -16.779 -5.024 8.458 1.00 95.06 96 ALA A N 1
ATOM 730 C CA . ALA A 1 96 ? -17.758 -5.411 7.453 1.00 95.06 96 ALA A CA 1
ATOM 731 C C . ALA A 1 96 ? -17.534 -4.621 6.154 1.00 95.06 96 ALA A C 1
ATOM 733 O O . ALA A 1 96 ? -17.412 -3.397 6.168 1.00 95.06 96 ALA A O 1
ATOM 734 N N . LEU A 1 97 ? -17.479 -5.331 5.027 1.00 93.56 97 LEU A N 1
ATOM 735 C CA . LEU A 1 97 ? -17.295 -4.731 3.709 1.00 93.56 97 LEU A CA 1
ATOM 736 C C . LEU A 1 97 ? -18.639 -4.643 2.988 1.00 93.56 97 LEU A C 1
ATOM 738 O O . LEU A 1 97 ? -19.200 -5.663 2.595 1.00 93.56 97 LEU A O 1
ATOM 742 N N . ASP A 1 98 ? -19.122 -3.426 2.755 1.00 93.56 98 ASP A N 1
ATOM 743 C CA . ASP A 1 98 ? -20.356 -3.212 1.988 1.00 93.56 98 ASP A CA 1
ATOM 744 C C . ASP A 1 98 ? -20.122 -3.265 0.478 1.00 93.56 98 ASP A C 1
ATOM 746 O O . ASP A 1 98 ? -20.988 -3.664 -0.303 1.00 93.56 98 ASP A O 1
ATOM 750 N N . ARG A 1 99 ? -18.955 -2.781 0.043 1.00 94.81 99 ARG A N 1
ATOM 751 C CA . ARG A 1 99 ? -18.607 -2.630 -1.370 1.00 94.81 99 ARG A CA 1
ATOM 752 C C . ARG A 1 99 ? -17.133 -2.902 -1.578 1.00 94.81 99 ARG A C 1
ATOM 754 O O . ARG A 1 99 ? -16.292 -2.444 -0.812 1.00 94.81 99 ARG A O 1
ATOM 761 N N . VAL A 1 100 ? -16.834 -3.584 -2.676 1.00 94.62 100 VAL A N 1
ATOM 762 C CA . VAL A 1 100 ? -15.467 -3.871 -3.099 1.00 94.62 100 VAL A CA 1
ATOM 763 C C . VAL A 1 100 ? -15.293 -3.372 -4.526 1.00 94.62 100 VAL A C 1
ATOM 765 O O . VAL A 1 100 ? -16.051 -3.740 -5.421 1.00 94.62 100 VAL A O 1
ATOM 768 N N . PHE A 1 101 ? -14.284 -2.529 -4.731 1.00 94.75 101 PHE A N 1
ATOM 769 C CA . PHE A 1 101 ? -13.890 -2.025 -6.042 1.00 94.75 101 PHE A CA 1
ATOM 770 C C . PHE A 1 101 ? -12.489 -2.542 -6.366 1.00 94.75 101 PHE A C 1
ATOM 772 O O . PHE A 1 101 ? -11.587 -2.448 -5.537 1.00 94.75 101 PHE A O 1
ATOM 779 N N . ILE A 1 102 ? -12.299 -3.070 -7.575 1.00 94.31 102 ILE A N 1
ATOM 780 C CA . ILE A 1 102 ? -11.011 -3.591 -8.049 1.00 94.31 102 ILE A CA 1
ATOM 781 C C . ILE A 1 102 ? -10.616 -2.804 -9.298 1.00 94.31 102 ILE A C 1
ATOM 783 O O . ILE A 1 102 ? -11.401 -2.703 -10.240 1.00 94.31 102 ILE A O 1
ATOM 787 N N . GLY A 1 103 ? -9.408 -2.236 -9.309 1.00 91.50 103 GLY A N 1
ATOM 788 C CA . GLY A 1 103 ? -8.886 -1.460 -10.436 1.00 91.50 103 GLY A CA 1
ATOM 789 C C . GLY A 1 103 ? -8.312 -0.110 -10.012 1.00 91.50 103 GLY A C 1
ATOM 790 O O . GLY A 1 103 ? -7.514 -0.050 -9.081 1.00 91.50 103 GLY A O 1
ATOM 791 N N . SER A 1 104 ? -8.731 0.965 -10.693 1.00 92.38 104 SER A N 1
ATOM 792 C CA . SER A 1 104 ? -8.116 2.312 -10.728 1.00 92.38 104 SER A CA 1
ATOM 793 C C . SER A 1 104 ? -6.881 2.419 -11.636 1.00 92.38 104 SER A C 1
ATOM 795 O O . SER A 1 104 ? -6.358 1.418 -12.120 1.00 92.38 104 SER A O 1
ATOM 797 N N . CYS A 1 105 ? -6.402 3.642 -11.886 1.00 92.12 105 CYS A N 1
ATOM 798 C CA . CYS A 1 105 ? -5.169 3.871 -12.647 1.00 92.12 105 CYS A CA 1
ATOM 799 C C . CYS A 1 105 ? -3.929 3.260 -11.968 1.00 92.12 105 CYS A C 1
ATOM 801 O O . CYS A 1 105 ? -2.973 2.913 -12.660 1.00 92.12 105 CYS A O 1
ATOM 803 N N . THR A 1 106 ? -3.964 3.076 -10.646 1.00 89.25 106 THR A N 1
ATOM 804 C CA . THR A 1 106 ? -2.859 2.510 -9.862 1.00 89.25 106 THR A CA 1
ATOM 805 C C . THR A 1 106 ? -2.801 0.983 -9.954 1.00 89.25 106 THR A C 1
ATOM 807 O O . THR A 1 106 ? -1.714 0.422 -10.074 1.00 89.25 106 THR A O 1
ATOM 810 N N . ASN A 1 107 ? -3.956 0.302 -9.939 1.00 90.44 107 ASN A N 1
ATOM 811 C CA . ASN A 1 107 ? -4.049 -1.167 -9.851 1.00 90.44 107 ASN A CA 1
ATOM 812 C C . ASN A 1 107 ? -4.950 -1.796 -10.932 1.00 90.44 107 ASN A C 1
ATOM 814 O O . ASN A 1 107 ? -5.584 -2.826 -10.715 1.00 90.44 107 ASN A O 1
ATOM 818 N N . GLY A 1 108 ? -5.029 -1.165 -12.104 1.00 91.94 108 GLY A N 1
ATOM 819 C CA . GLY A 1 108 ? -5.855 -1.605 -13.233 1.00 91.94 108 GLY A CA 1
ATOM 820 C C . GLY A 1 108 ? -5.110 -2.375 -14.327 1.00 91.94 108 GLY A C 1
ATOM 821 O O . GLY A 1 108 ? -5.649 -2.525 -15.425 1.00 91.94 108 GLY A O 1
ATOM 822 N N . ARG A 1 109 ? -3.865 -2.824 -14.103 1.00 94.50 109 ARG A N 1
ATOM 823 C CA . ARG A 1 109 ? -3.116 -3.573 -15.130 1.00 94.50 109 ARG A CA 1
ATOM 824 C C . ARG A 1 109 ? -3.686 -4.982 -15.268 1.00 94.50 109 ARG A C 1
ATOM 826 O O . ARG A 1 109 ? -4.249 -5.542 -14.330 1.00 94.50 109 ARG A O 1
ATOM 833 N N . ILE A 1 110 ? -3.499 -5.592 -16.438 1.00 92.69 110 ILE A N 1
ATOM 834 C CA . ILE A 1 110 ? -4.011 -6.942 -16.708 1.00 92.69 110 ILE A CA 1
ATOM 835 C C . ILE A 1 110 ? -3.441 -7.986 -15.737 1.00 92.69 110 ILE A C 1
ATOM 837 O O . ILE A 1 110 ? -4.134 -8.934 -15.376 1.00 92.69 110 ILE A O 1
ATOM 841 N N . GLU A 1 111 ? -2.194 -7.823 -15.297 1.00 93.38 111 GLU A N 1
ATOM 842 C CA . GLU A 1 111 ? -1.586 -8.694 -14.293 1.00 93.38 111 GLU A CA 1
ATOM 843 C C . GLU A 1 111 ? -2.270 -8.564 -12.922 1.00 93.38 111 GLU A C 1
ATOM 845 O O . GLU A 1 111 ? -2.516 -9.587 -12.285 1.00 93.38 111 GLU A O 1
ATOM 850 N N . ASP A 1 112 ? -2.644 -7.344 -12.515 1.00 95.06 112 ASP A N 1
ATOM 851 C CA . ASP A 1 112 ? -3.343 -7.081 -11.250 1.00 95.06 112 ASP A CA 1
ATOM 852 C C . ASP A 1 112 ? -4.743 -7.734 -11.263 1.00 95.06 112 ASP A C 1
ATOM 854 O O . ASP A 1 112 ? -5.102 -8.480 -10.352 1.00 95.06 112 ASP A O 1
ATOM 858 N N . LEU A 1 113 ? -5.508 -7.547 -12.348 1.00 95.38 113 LEU A N 1
ATOM 859 C CA . LEU A 1 113 ? -6.851 -8.130 -12.496 1.00 95.38 113 LEU A CA 1
ATOM 860 C C . LEU A 1 113 ? -6.830 -9.664 -12.540 1.00 95.38 113 LEU A C 1
ATOM 862 O O . LEU A 1 113 ? -7.708 -10.316 -11.980 1.00 95.38 113 LEU A O 1
ATOM 866 N N . ARG A 1 114 ? -5.812 -10.259 -13.174 1.00 95.56 114 ARG A N 1
ATOM 867 C CA . ARG A 1 114 ? -5.624 -11.719 -13.176 1.00 95.56 114 ARG A CA 1
ATOM 868 C C . ARG A 1 114 ? -5.270 -12.256 -11.794 1.00 95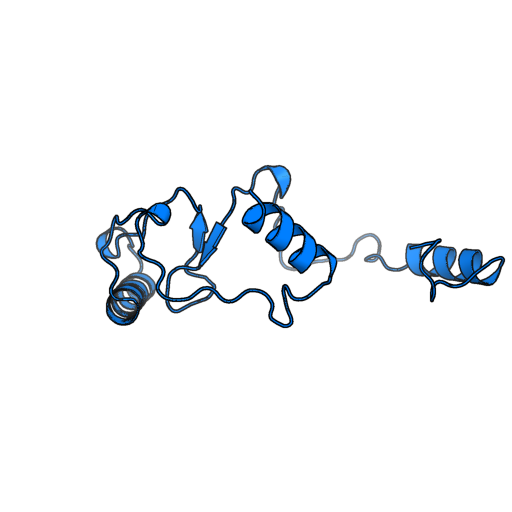.56 114 ARG A C 1
ATOM 870 O O . ARG A 1 114 ? -5.698 -13.356 -11.462 1.00 95.56 114 ARG A O 1
ATOM 877 N N . ALA A 1 115 ? -4.483 -11.520 -11.010 1.00 95.31 115 ALA A N 1
ATOM 878 C CA . ALA A 1 115 ? -4.187 -11.904 -9.635 1.00 95.31 115 ALA A CA 1
ATOM 879 C C . ALA A 1 115 ? -5.460 -11.890 -8.778 1.00 95.31 115 ALA A C 1
ATOM 881 O O . ALA A 1 115 ? -5.727 -12.866 -8.085 1.00 95.31 115 ALA A O 1
ATOM 882 N N . ALA A 1 116 ? -6.284 -10.844 -8.900 1.00 95.12 116 ALA A N 1
ATOM 883 C CA . ALA A 1 116 ? -7.575 -10.771 -8.220 1.00 95.12 116 ALA A CA 1
ATOM 884 C C . ALA A 1 116 ? -8.525 -11.908 -8.638 1.00 95.12 116 ALA A C 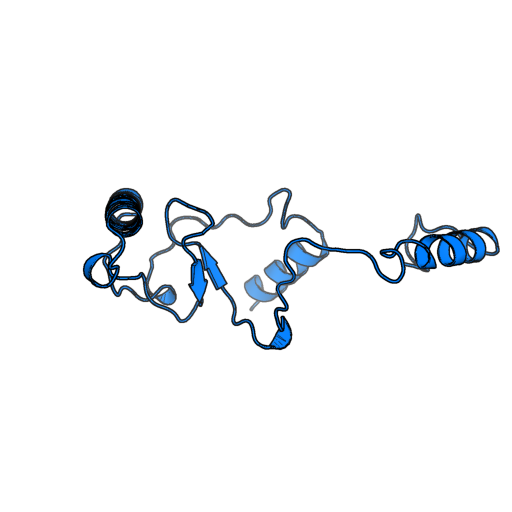1
ATOM 886 O O . ALA A 1 116 ? -9.123 -12.547 -7.778 1.00 95.12 116 ALA A O 1
ATOM 887 N N . ALA A 1 117 ? -8.619 -12.213 -9.937 1.00 95.69 117 ALA A N 1
ATOM 888 C CA . ALA A 1 117 ? -9.477 -13.287 -10.443 1.00 95.69 117 ALA A CA 1
ATOM 889 C C . ALA A 1 117 ? -9.144 -14.655 -9.827 1.00 95.69 117 ALA A C 1
ATOM 891 O O . ALA A 1 117 ? -10.056 -15.381 -9.451 1.00 95.69 117 ALA A O 1
ATOM 892 N N . LYS A 1 118 ? -7.854 -14.970 -9.650 1.00 96.50 118 LYS A N 1
ATOM 893 C CA . LYS A 1 118 ? -7.421 -16.213 -8.990 1.00 96.50 118 LYS A CA 1
ATOM 894 C C . LYS A 1 118 ? -7.876 -16.311 -7.537 1.00 96.50 118 LYS A C 1
ATOM 896 O O . LYS A 1 118 ? -8.151 -17.399 -7.073 1.00 96.50 118 LYS A O 1
ATOM 901 N N . VAL A 1 119 ? -7.935 -15.192 -6.815 1.00 94.06 119 VAL A N 1
ATOM 902 C CA . VAL A 1 119 ? -8.424 -15.181 -5.425 1.00 94.06 119 VAL A CA 1
ATOM 903 C C . VAL A 1 119 ? -9.940 -15.376 -5.381 1.00 94.06 119 VAL A C 1
ATOM 905 O O . VAL A 1 119 ? -10.451 -16.016 -4.471 1.00 94.06 119 VAL A O 1
ATOM 908 N N . VAL A 1 120 ? -10.660 -14.823 -6.361 1.00 93.50 120 VAL A N 1
ATOM 909 C CA . VAL A 1 120 ? -12.124 -14.932 -6.460 1.00 93.50 120 VAL A CA 1
ATOM 910 C C . VAL A 1 120 ? -12.574 -16.329 -6.899 1.00 93.50 120 VAL A C 1
ATOM 912 O O . VAL A 1 120 ? -13.650 -16.763 -6.502 1.00 93.50 120 VAL A O 1
ATOM 915 N N . GLU A 1 121 ? -11.776 -17.022 -7.713 1.00 94.50 121 GLU A N 1
ATOM 916 C CA . GLU A 1 121 ? -12.069 -18.385 -8.179 1.00 94.50 121 GLU A CA 1
ATOM 917 C C . GLU A 1 121 ? -12.088 -19.419 -7.036 1.00 94.50 121 GLU A C 1
ATOM 919 O O . GLU A 1 121 ? -12.851 -20.384 -7.113 1.00 94.50 121 GLU A O 1
ATOM 924 N N . GLY A 1 122 ? -11.329 -19.172 -5.961 1.00 82.69 122 GLY A N 1
ATOM 925 C CA . GLY A 1 122 ? -11.123 -20.100 -4.840 1.00 82.69 122 GLY A CA 1
ATOM 926 C C . GLY A 1 122 ? -9.914 -21.004 -5.040 1.00 82.69 122 GLY A C 1
ATOM 927 O O . GLY A 1 122 ? -9.879 -22.055 -4.363 1.00 82.69 122 GLY A O 1
#

pLDDT: mean 94.86, std 3.03, range [80.19, 98.31]

Mean predicted aligned error: 5.16 Å

Radius of gyration: 21.62 Å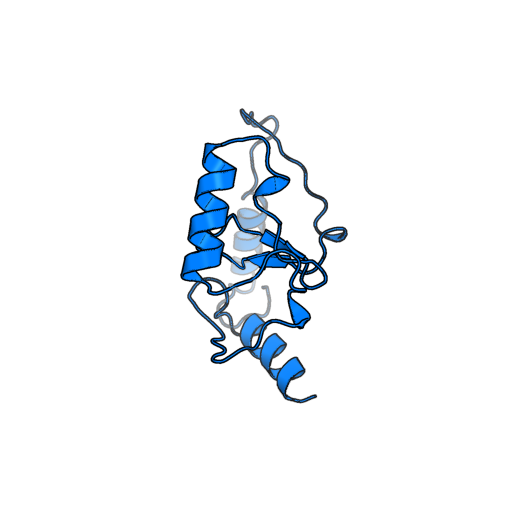; Cα contacts (8 Å, |Δi|>4): 91; chains: 1; bounding box: 48×37×57 Å

Foldseek 3Di:
DQPDPPADDDPRNVVVVVVVVVPDDDDPDDDPDDDDDDPVPDADKDQQFPDPPNIDHLQDWRAQLVVDPDPVVSVRSVVRCVVNVHDGGHRNVNDDDPDDDADDPVQPDPVSVVVVVVVVVD

Secondary structure (DSSP, 8-state):
-TTSTTS--THHHHHHHHHHTT-SPPTT---S------GGGPPPEEE-SSSTT-EEETTSBPPPGGG---HHHHHHHHHHHHHHTPPTT-BGGGS--S-----HHHH-SHHHHHHHHHHHH-

Solvent-accessible surface area (backbone atoms only — not comparable to full-atom values): 7876 Å² total; per-residue (Å²): 110,78,87,44,95,86,43,58,60,70,72,56,29,55,54,50,51,58,53,57,73,62,76,62,84,62,89,86,67,86,65,99,72,86,84,90,78,66,73,89,75,58,71,66,67,42,63,76,52,84,44,86,83,41,62,40,44,51,90,31,49,41,72,51,40,88,79,43,84,52,64,70,60,21,56,49,44,50,52,23,28,64,75,68,71,54,58,63,63,43,41,52,81,72,58,84,79,91,77,87,87,87,46,60,96,89,46,53,49,72,69,50,51,53,54,52,50,57,65,72,76,105

Nearest PDB structures (foldseek):
  8snb-assembly1_1V  TM=1.791E-01  e=3.603E+00  Strongylocentrotus purpuratus